Protein 3EJK (pdb70)

Structure (mmCIF, N/CA/C/O backbone):
data_3EJK
#
_entry.id   3EJK
#
_cell.length_a   81.790
_cell.length_b   86.510
_cell.length_c   51.340
_cell.angle_alpha   90.000
_cell.angle_beta   90.000
_cell.angle_gamma   90.000
#
_symmetry.space_group_name_H-M   'C 2 2 21'
#
loop_
_entity.id
_entity.type
_entity.pdbx_description
1 polymer 'dTDP Sugar Isomerase'
2 non-polymer 'UNKNOWN LIGAND'
3 non-polymer 'CITRIC ACID'
4 non-polymer 'TETRAETHYLENE GLYCOL'
5 non-polymer GLYCEROL
6 water water
#
loop_
_atom_site.group_PDB
_atom_site.id
_atom_site.type_symbol
_atom_site.label_atom_id
_atom_site.label_alt_id
_atom_site.label_comp_id
_atom_site.label_asym_id
_atom_site.label_entity_id
_atom_site.label_seq_id
_atom_site.pdbx_PDB_ins_code
_atom_site.Cartn_x
_atom_site.Cartn_y
_atom_site.Cartn_z
_atom_site.occupancy
_atom_site.B_iso_or_equiv
_atom_site.auth_seq_id
_atom_site.auth_comp_id
_atom_site.auth_asym_id
_atom_site.auth_atom_id
_atom_site.pdbx_PDB_model_num
ATOM 1 N N . ALA A 1 15 ? -2.163 7.574 -7.357 1.00 35.62 14 ALA A N 1
ATOM 2 C CA . ALA A 1 15 ? -0.916 8.268 -6.925 1.00 33.92 14 ALA A CA 1
ATOM 3 C C . ALA A 1 15 ? -0.099 8.705 -8.111 1.00 33.66 14 ALA A C 1
ATOM 4 O O . ALA A 1 15 ? 0.042 7.996 -9.091 1.00 35.26 14 ALA A O 1
ATOM 6 N N . ILE A 1 16 ? 0.446 9.893 -7.975 1.00 32.36 15 ILE A N 1
ATOM 7 C CA . ILE A 1 16 ? 1.309 10.502 -8.977 1.00 31.24 15 ILE A CA 1
ATOM 8 C C . ILE A 1 16 ? 2.741 10.101 -8.731 1.00 29.98 15 ILE A C 1
ATOM 9 O O . ILE A 1 16 ? 3.244 10.196 -7.627 1.00 27.90 15 ILE A O 1
ATOM 14 N N . LEU A 1 17 ? 3.395 9.664 -9.789 1.00 30.25 16 LEU A N 1
ATOM 15 C CA . LEU A 1 17 ? 4.798 9.277 -9.719 1.00 31.79 16 LEU A CA 1
ATOM 16 C C . LEU A 1 17 ? 5.591 10.546 -9.949 1.00 31.65 16 LEU A C 1
ATOM 17 O O . LEU A 1 17 ? 5.084 11.512 -10.516 1.00 33.54 16 LEU A O 1
ATOM 22 N N . LEU A 1 18 ? 6.817 10.537 -9.456 1.00 30.18 17 LEU A N 1
ATOM 23 C CA . LEU A 1 18 ? 7.706 11.696 -9.532 1.00 27.71 17 LEU A CA 1
ATOM 24 C C . LEU A 1 18 ? 8.962 11.287 -10.263 1.00 27.63 17 LEU A C 1
ATOM 25 O O . LEU A 1 18 ? 9.151 10.101 -10.531 1.00 28.31 17 LEU A O 1
ATOM 30 N N . PRO A 1 19 ? 9.825 12.251 -10.595 1.00 26.83 18 PRO A N 1
ATOM 31 C CA . PRO A 1 19 ? 10.991 11.922 -11.397 1.00 26.02 18 PRO A CA 1
ATOM 32 C C . PRO A 1 19 ? 12.037 11.119 -10.657 1.00 24.91 18 PRO A C 1
ATOM 33 O O . PRO A 1 19 ? 13.053 10.750 -11.235 1.00 24.38 18 PRO A O 1
ATOM 37 N N . VAL A 1 20 ? 11.785 10.875 -9.382 1.00 24.27 19 VAL A N 1
ATOM 38 C CA . VAL A 1 20 ? 12.661 10.000 -8.586 1.00 23.13 19 VAL A CA 1
ATOM 39 C C . VAL A 1 20 ? 11.856 8.726 -8.364 1.00 22.88 19 VAL A C 1
ATOM 40 O O . VAL A 1 20 ? 10.742 8.762 -7.839 1.00 23.21 19 VAL A O 1
ATOM 44 N N . GLU A 1 21 ? 12.437 7.615 -8.806 1.00 22.16 20 GLU A N 1
ATOM 45 C CA A GLU A 1 21 ? 11.819 6.292 -8.698 0.50 22.36 20 GLU A CA 1
ATOM 46 C CA B GLU A 1 21 ? 11.777 6.318 -8.720 0.50 22.70 20 GLU A CA 1
ATOM 47 C C . GLU A 1 21 ? 11.375 5.990 -7.288 1.00 22.53 20 GLU A C 1
ATOM 48 O O . GLU A 1 21 ? 12.158 6.108 -6.338 1.00 22.82 20 GLU A O 1
ATOM 59 N N . GLY A 1 22 ? 10.128 5.587 -7.189 1.00 22.26 21 GLY A N 1
ATOM 60 C CA . GLY A 1 22 ? 9.502 5.186 -5.939 1.00 21.98 21 GLY A CA 1
ATOM 61 C C . GLY A 1 22 ? 8.860 6.305 -5.151 1.00 22.29 21 GLY A C 1
ATOM 62 O O . GLY A 1 22 ? 8.088 6.068 -4.216 1.00 22.84 21 GLY A O 1
ATOM 63 N N . ALA A 1 23 ? 9.231 7.532 -5.486 1.00 21.46 22 ALA A N 1
ATOM 64 C CA . ALA A 1 23 ? 8.648 8.698 -4.808 1.00 22.08 22 A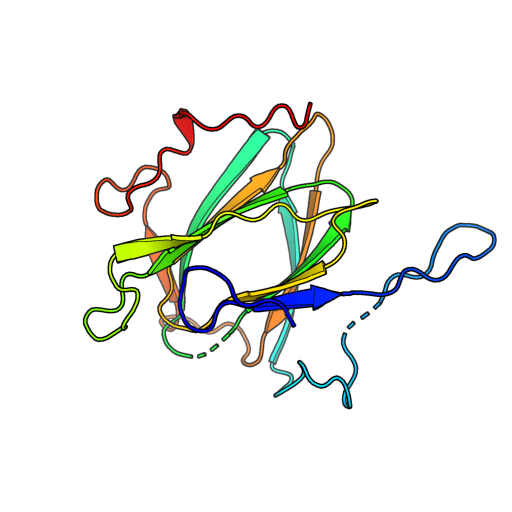LA A CA 1
ATOM 65 C C . ALA A 1 23 ? 7.244 8.878 -5.391 1.00 22.35 22 ALA A C 1
ATOM 66 O O . ALA A 1 23 ? 7.033 8.799 -6.601 1.00 25.36 22 ALA A O 1
ATOM 68 N N . GLN A 1 24 ? 6.274 9.064 -4.516 1.00 23.08 23 GLN A N 1
ATOM 69 C CA . GLN A 1 24 ? 4.884 9.192 -4.951 1.00 23.13 23 GLN A CA 1
ATOM 70 C C . GLN A 1 24 ? 4.159 10.270 -4.213 1.00 22.88 23 GLN A C 1
ATOM 71 O O . GLN A 1 24 ? 4.457 10.594 -3.082 1.00 23.10 23 GLN A O 1
ATOM 77 N N . LEU A 1 25 ? 3.157 10.793 -4.887 1.00 24.35 24 LEU A N 1
ATOM 78 C CA . LEU A 1 25 ? 2.341 11.853 -4.357 1.00 24.12 24 LEU A CA 1
ATOM 79 C C . LEU A 1 25 ? 0.884 11.454 -4.500 1.00 24.75 24 LEU A C 1
ATOM 80 O O . LEU A 1 25 ? 0.428 11.095 -5.586 1.00 23.63 24 LEU A O 1
ATOM 85 N N . SER A 1 26 ? 0.166 11.464 -3.387 1.00 24.04 25 SER A N 1
ATOM 86 C CA . SER A 1 26 ? -1.239 11.108 -3.424 1.00 23.93 25 SER A CA 1
ATOM 87 C C . SER A 1 26 ? -2.121 12.131 -2.735 1.00 25.60 25 SER A C 1
ATOM 88 O O . SER A 1 26 ? -1.712 12.843 -1.812 1.00 24.19 25 SER A O 1
ATOM 91 N N . GLU A 1 27 ? -3.340 12.204 -3.240 1.00 27.35 26 GLU A N 1
ATOM 92 C CA . GLU A 1 27 ? -4.365 13.098 -2.697 1.00 28.99 26 GLU A CA 1
ATOM 93 C C . GLU A 1 27 ? -4.784 12.751 -1.295 1.00 27.11 26 GLU A C 1
ATOM 94 O O . GLU A 1 27 ? -4.913 11.584 -0.922 1.00 27.98 26 GLU A O 1
ATOM 100 N N . LEU A 1 28 ? -4.971 13.816 -0.529 1.00 25.95 27 LEU A N 1
ATOM 101 C CA . LEU A 1 28 ? -5.483 13.761 0.840 1.00 25.35 27 LEU A CA 1
ATOM 102 C C . LEU A 1 28 ? -6.745 14.612 0.947 1.00 25.99 27 LEU A C 1
ATOM 103 O O . LEU A 1 28 ? -6.758 15.789 0.570 1.00 26.04 27 LEU A O 1
ATOM 108 N N . ARG A 1 29 ? -7.789 14.018 1.508 1.00 25.21 28 ARG A N 1
ATOM 109 C CA . ARG A 1 29 ? -9.071 14.707 1.631 1.00 26.74 28 ARG A CA 1
ATOM 110 C C . ARG A 1 29 ? -9.090 15.688 2.775 1.00 24.65 28 ARG A C 1
ATOM 111 O O . ARG A 1 29 ? -8.541 15.437 3.846 1.00 23.29 28 ARG A O 1
ATOM 119 N N . GLN A 1 30 ? -9.709 16.829 2.504 1.00 24.13 29 GLN A N 1
ATOM 120 C CA . GLN A 1 30 ? -9.995 17.839 3.537 1.00 24.14 29 GLN A CA 1
ATOM 121 C C . GLN A 1 30 ? -11.515 17.865 3.691 1.00 23.42 29 GLN A C 1
ATOM 122 O O . GLN A 1 30 ? -12.244 18.195 2.754 1.00 24.80 29 GLN A O 1
ATOM 128 N N . ILE A 1 31 ? -12.001 17.477 4.861 1.00 21.50 30 ILE A N 1
ATOM 129 C CA . ILE A 1 31 ? -13.431 17.442 5.098 1.00 20.93 30 ILE A CA 1
ATOM 130 C C . ILE A 1 31 ? -13.881 18.781 5.710 1.00 21.30 30 ILE A C 1
ATOM 131 O O . ILE A 1 31 ? -13.420 19.172 6.779 1.00 21.38 30 ILE A O 1
ATOM 136 N N . PRO A 1 32 ? -14.762 19.505 5.018 1.00 20.65 31 PRO A N 1
ATOM 137 C CA . PRO A 1 32 ? -15.198 20.740 5.645 1.00 21.21 31 PRO A CA 1
ATOM 138 C C . PRO A 1 32 ? -16.039 20.467 6.864 1.00 20.43 31 PRO A C 1
ATOM 139 O O . PRO A 1 32 ? -16.783 19.496 6.897 1.00 19.83 31 PRO A O 1
ATOM 143 N N . ALA A 1 33 ? -15.873 21.322 7.866 1.00 20.09 32 ALA A N 1
ATOM 144 C CA . ALA A 1 33 ? -16.621 21.222 9.121 1.00 19.11 32 ALA A CA 1
ATOM 145 C C . ALA A 1 33 ? -16.599 22.518 9.928 1.00 18.18 32 ALA A C 1
ATOM 146 O O . ALA A 1 33 ? -15.649 23.297 9.869 1.00 17.14 32 ALA A O 1
ATOM 148 N N . GLU A 1 34 ? -17.659 22.741 10.685 1.00 17.69 33 GLU A N 1
ATOM 149 C CA . GLU A 1 34 ? -17.739 23.960 11.513 1.00 17.75 33 GLU A CA 1
ATOM 150 C C . GLU A 1 34 ? -16.627 23.973 12.542 1.00 17.74 33 GLU A C 1
ATOM 151 O O . GLU A 1 34 ? -16.390 23.011 13.237 1.00 17.02 33 GLU A O 1
ATOM 157 N N . GLY A 1 35 ? -15.898 25.068 12.560 1.00 17.91 34 GLY A N 1
ATOM 158 C CA . GLY A 1 35 ? -14.826 25.259 13.526 1.00 18.54 34 GLY A CA 1
ATOM 159 C C . GLY A 1 35 ? -13.516 25.036 12.856 1.00 17.72 34 GLY A C 1
ATOM 160 O O . GLY A 1 35 ? -12.474 25.462 13.329 1.00 19.09 34 GLY A O 1
ATOM 161 N N . GLY A 1 36 ? -13.587 24.356 11.731 1.00 17.05 35 GLY A N 1
ATOM 162 C CA . GLY A 1 36 ? -12.382 24.078 10.947 1.00 16.68 35 GLY A CA 1
ATOM 163 C C . GLY A 1 36 ? -12.370 22.697 10.333 1.00 17.95 35 GLY A C 1
ATOM 164 O O . GLY A 1 36 ? -13.003 21.786 10.832 1.00 18.56 35 GLY A O 1
ATOM 165 N N . PRO A 1 37 ? -11.595 22.523 9.262 1.00 18.81 36 PRO A N 1
ATOM 166 C CA . PRO A 1 37 ? -11.674 21.245 8.594 1.00 19.54 36 PRO A CA 1
ATOM 167 C C . PRO A 1 37 ? -10.926 20.117 9.233 1.00 19.08 36 PRO A C 1
ATOM 168 O O . PRO A 1 37 ? -10.002 20.305 10.024 1.00 20.54 36 PRO A O 1
ATOM 172 N N . VAL A 1 38 ? -11.388 18.938 8.856 1.00 19.96 37 VAL A N 1
ATOM 173 C CA . VAL A 1 38 ? -10.741 17.672 9.205 1.00 20.01 37 VAL A CA 1
ATOM 174 C C . VAL A 1 38 ? -9.840 17.323 8.028 1.00 20.22 37 VAL A C 1
ATOM 175 O O . VAL A 1 38 ? -10.253 17.343 6.853 1.00 19.84 37 VAL A O 1
ATOM 179 N N . LEU A 1 39 ? -8.595 17.042 8.360 1.00 20.21 38 LEU A N 1
ATOM 180 C CA . LEU A 1 39 ? -7.584 16.730 7.373 1.00 20.97 38 LEU A CA 1
ATOM 181 C C . LEU A 1 39 ? -7.106 15.302 7.498 1.00 22.06 38 LEU A C 1
ATOM 182 O O . LEU A 1 39 ? -6.539 14.904 8.513 1.00 22.50 38 LEU A O 1
ATOM 187 N N . HIS A 1 40 ? -7.332 14.529 6.446 1.00 22.75 39 HIS A N 1
ATOM 188 C CA . HIS A 1 40 ? -6.867 13.146 6.457 1.00 23.12 39 HIS A CA 1
ATOM 189 C C . HIS A 1 40 ? -5.376 13.030 6.244 1.00 22.35 39 HIS A C 1
ATOM 190 O O . HIS A 1 40 ? -4.711 13.933 5.756 1.00 21.35 39 HIS A O 1
ATOM 205 N N . LEU A 1 42 ? -3.685 9.150 6.871 1.00 25.96 41 LEU A N 1
ATOM 206 C CA . LEU A 1 42 ? -3.507 7.727 6.591 1.00 26.50 41 LEU A CA 1
ATOM 207 C C . LEU A 1 42 ? -4.418 6.835 7.403 1.00 26.68 41 LEU A C 1
ATOM 208 O O . LEU A 1 42 ? -4.703 7.094 8.570 1.00 25.12 41 LEU A O 1
ATOM 213 N N . ARG A 1 43 ? -4.889 5.800 6.729 1.00 26.33 42 ARG A N 1
ATOM 214 C CA . ARG A 1 43 ? -5.704 4.755 7.333 1.00 28.68 42 ARG A CA 1
ATOM 215 C C . ARG A 1 43 ? -5.034 3.409 7.124 1.00 30.26 42 ARG A C 1
ATOM 216 O O . ARG A 1 43 ? -4.175 3.243 6.256 1.00 29.76 42 ARG A O 1
ATOM 224 N N . LEU A 1 44 ? -5.518 2.440 7.887 1.00 31.56 43 LEU A N 1
ATOM 225 C CA A LEU A 1 44 ? -5.002 1.063 7.843 0.50 32.18 43 LEU A CA 1
ATOM 226 C CA B LEU A 1 44 ? -4.960 1.079 7.829 0.50 32.45 43 LEU A CA 1
ATOM 227 C C . LEU A 1 44 ? -5.265 0.414 6.494 1.00 32.69 43 LEU A C 1
ATOM 228 O O . LEU A 1 44 ? -4.527 -0.447 6.036 1.00 33.14 43 LEU A O 1
ATOM 237 N N . ASP A 1 45 ? -6.338 0.844 5.878 1.00 33.42 44 ASP A N 1
ATOM 238 C CA . ASP A 1 45 ? -6.749 0.304 4.588 1.00 35.30 44 ASP A CA 1
ATOM 239 C C . ASP A 1 45 ? -6.323 1.207 3.447 1.00 36.68 44 ASP A C 1
ATOM 240 O O . ASP A 1 45 ? -6.569 0.917 2.290 1.00 38.06 44 ASP A O 1
ATOM 245 N N . SER A 1 46 ? -5.628 2.286 3.781 1.00 37.53 45 SER A N 1
ATOM 246 C CA . SER A 1 46 ? -5.173 3.230 2.747 1.00 38.11 45 SER A CA 1
ATOM 247 C C . SER A 1 46 ? -4.267 2.487 1.790 1.00 38.60 45 SER A C 1
ATOM 248 O O . SER A 1 46 ? -3.438 1.688 2.213 1.00 37.36 45 SER A O 1
ATOM 251 N N . PRO A 1 47 ? -4.409 2.749 0.493 1.00 39.05 46 PRO A N 1
ATOM 252 C CA . PRO A 1 47 ? -3.522 2.034 -0.405 1.00 39.76 46 PRO A CA 1
ATOM 253 C C . PRO A 1 47 ? -2.064 2.375 -0.134 1.00 39.63 46 PRO A C 1
ATOM 254 O O . PRO A 1 47 ? -1.166 1.606 -0.470 1.00 41.53 46 PRO A O 1
ATOM 258 N N . GLN A 1 48 ? -1.854 3.497 0.542 1.00 38.47 47 GLN A N 1
ATOM 259 C CA . GLN A 1 48 ? -0.507 4.008 0.768 1.00 38.68 47 GLN A CA 1
ATOM 260 C C . GLN A 1 48 ? 0.079 3.541 2.078 1.00 37.30 47 GLN A C 1
ATOM 261 O O . GLN A 1 48 ? 1.244 3.790 2.378 1.00 36.73 47 GLN A O 1
ATOM 267 N N . PHE A 1 49 ? -0.742 2.850 2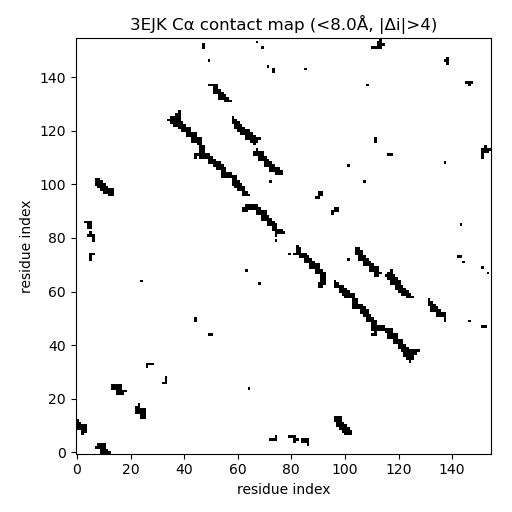.853 1.00 36.67 48 PHE A N 1
ATOM 268 C CA . PHE A 1 49 ? -0.290 2.342 4.150 1.00 35.41 48 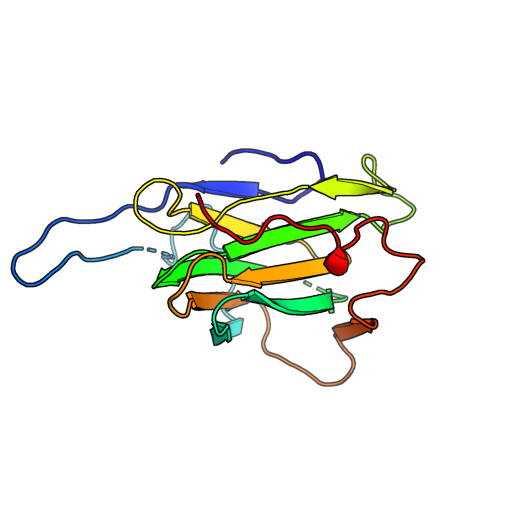PHE A CA 1
ATOM 269 C C . PHE A 1 49 ? 0.359 0.996 3.964 1.00 35.12 48 PHE A C 1
ATOM 270 O O . PHE A 1 49 ? -0.136 0.143 3.218 1.00 36.24 48 PHE A O 1
ATOM 278 N N . SER A 1 50 ? 1.484 0.830 4.640 1.00 34.27 49 SER A N 1
ATOM 279 C CA . SER A 1 50 ? 2.217 -0.432 4.625 1.00 33.38 49 SER A CA 1
ATOM 280 C C . SER A 1 50 ? 2.315 -1.016 6.034 1.00 30.65 49 SER A C 1
ATOM 281 O O . SER A 1 50 ? 1.840 -2.105 6.332 1.00 29.23 49 SER A O 1
ATOM 284 N N . GLN A 1 51 ? 2.943 -0.228 6.891 1.00 29.55 50 GLN A N 1
ATOM 285 C CA A GLN A 1 51 ? 3.246 -0.628 8.252 0.50 29.41 50 GLN A CA 1
ATOM 286 C CA B GLN A 1 51 ? 3.135 -0.616 8.287 0.50 28.73 50 GLN A CA 1
ATOM 287 C C . GLN A 1 51 ? 3.435 0.563 9.193 1.00 28.43 50 GLN A C 1
ATOM 288 O O . GLN A 1 51 ? 4.037 1.558 8.810 1.00 28.52 50 GLN A O 1
ATOM 299 N N . PHE A 1 52 ? 2.946 0.435 10.406 1.00 27.18 51 PHE A N 1
ATOM 300 C CA . PHE A 1 52 ? 3.111 1.486 11.434 1.00 27.43 51 PHE A CA 1
ATOM 301 C C . PHE A 1 52 ? 4.371 1.360 12.275 1.00 26.74 51 PHE A C 1
ATOM 302 O O . PHE A 1 52 ? 4.581 0.414 13.060 1.00 26.83 51 PHE A O 1
ATOM 310 N N . GLY A 1 53 ? 5.194 2.366 12.109 1.00 25.18 52 GLY A N 1
ATOM 311 C CA . GLY A 1 53 ? 6.433 2.465 12.866 1.00 25.48 52 GLY A CA 1
ATOM 312 C C . GLY A 1 53 ? 6.354 3.604 13.859 1.00 24.18 52 GLY A C 1
ATOM 313 O O . GLY A 1 53 ? 6.520 3.422 15.077 1.00 23.49 52 GLY A O 1
ATOM 314 N N . GLU A 1 54 ? 6.068 4.782 13.325 1.00 22.77 53 GLU A N 1
ATOM 315 C CA . GLU A 1 54 ? 6.004 5.981 14.160 1.00 23.21 53 GLU A CA 1
ATOM 316 C C . GLU A 1 54 ? 5.267 7.136 13.498 1.00 24.93 53 GLU A C 1
ATOM 317 O O . GLU A 1 54 ? 5.180 7.233 12.283 1.00 25.45 53 GLU A O 1
ATOM 323 N N . ILE A 1 55 ? 4.687 7.974 14.334 1.00 25.87 54 ILE A N 1
ATOM 324 C CA . ILE A 1 55 ? 4.120 9.247 13.878 1.00 25.72 54 ILE A CA 1
ATOM 325 C C . ILE A 1 55 ? 4.733 10.345 14.736 1.00 25.96 54 ILE A C 1
ATOM 326 O O . ILE A 1 55 ? 4.684 10.294 15.976 1.00 24.30 54 ILE A O 1
ATOM 331 N N . TYR A 1 56 ? 5.394 11.280 14.052 1.00 24.40 55 TYR A N 1
ATOM 332 C CA . TYR A 1 56 ? 5.964 12.477 14.678 1.00 23.50 55 TYR A CA 1
ATOM 333 C C . TYR A 1 56 ? 5.769 13.688 13.767 1.00 23.20 55 TYR A C 1
ATOM 334 O O . TYR A 1 56 ? 5.414 13.568 12.599 1.00 22.06 55 TYR A O 1
ATOM 343 N N . PHE A 1 57 ? 6.058 14.835 14.348 1.00 23.30 56 PHE A N 1
ATOM 344 C CA . PHE A 1 57 ? 5.986 16.122 13.665 1.00 23.39 56 PHE A CA 1
ATOM 345 C C . PHE A 1 57 ? 7.299 16.862 13.719 1.00 24.31 56 PHE A C 1
ATOM 346 O O . PHE A 1 57 ? 8.135 16.672 14.616 1.00 22.30 56 PHE A O 1
ATOM 354 N N . SER A 1 58 ? 7.441 17.707 12.714 1.00 22.77 57 SER A N 1
ATOM 355 C CA . SER A 1 58 ? 8.597 18.550 12.575 1.00 22.22 57 SER A CA 1
ATOM 356 C C . SER A 1 58 ? 8.144 19.959 12.269 1.00 21.85 57 SER A C 1
ATOM 357 O O . SER A 1 58 ? 7.500 20.220 11.252 1.00 21.66 57 SER A O 1
ATOM 360 N N . GLU A 1 59 ? 8.478 20.868 13.179 1.00 20.67 58 GLU A N 1
ATOM 361 C CA . GLU A 1 59 ? 8.163 22.263 12.956 1.00 19.62 58 GLU A C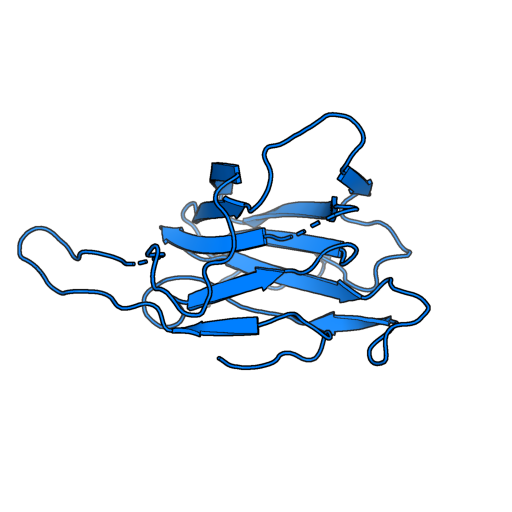A 1
ATOM 362 C C . GLU A 1 59 ? 9.289 22.863 12.162 1.00 20.56 58 GLU A C 1
ATOM 363 O O . GLU A 1 59 ? 10.461 22.550 12.391 1.00 20.62 58 GLU A O 1
ATOM 369 N N . VAL A 1 60 ? 8.911 23.665 11.172 1.00 19.96 59 VAL A N 1
ATOM 370 C CA . VAL A 1 60 ? 9.876 24.386 10.363 1.00 19.91 59 VAL A CA 1
ATOM 371 C C . VAL A 1 60 ? 9.471 25.845 10.356 1.00 20.15 59 VAL A C 1
ATOM 372 O O . VAL A 1 60 ? 8.407 26.199 9.853 1.00 18.94 59 VAL A O 1
ATOM 376 N N . LEU A 1 61 ? 10.310 26.678 10.963 1.00 19.58 60 LEU A N 1
ATOM 377 C CA . LEU A 1 61 ? 10.048 28.120 11.008 1.00 20.73 60 LEU A CA 1
ATOM 378 C C . LEU A 1 61 ? 10.211 28.695 9.598 1.00 21.58 60 LEU A C 1
ATOM 379 O O . LEU A 1 61 ? 10.950 28.141 8.772 1.00 21.77 60 LEU A O 1
ATOM 384 N N . PRO A 1 62 ? 9.557 29.828 9.326 1.00 22.82 61 PRO A N 1
ATOM 385 C CA . PRO A 1 62 ? 9.606 30.367 7.961 1.00 24.00 61 PRO A CA 1
ATOM 386 C C . PRO A 1 62 ? 10.994 30.644 7.471 1.00 23.49 61 PRO A C 1
ATOM 387 O O . PRO A 1 62 ? 11.801 31.252 8.157 1.00 23.63 61 PRO A O 1
ATOM 391 N N . ARG A 1 63 ? 11.209 30.169 6.258 1.00 23.61 62 ARG A N 1
ATOM 392 C CA . ARG A 1 63 ? 12.444 30.337 5.469 1.00 23.56 62 ARG A CA 1
ATOM 393 C C . ARG A 1 63 ? 13.574 29.495 5.989 1.00 22.79 62 ARG A C 1
ATOM 394 O O . ARG A 1 63 ? 14.678 29.594 5.492 1.00 24.16 62 ARG A O 1
ATOM 402 N N . ARG A 1 64 ? 13.274 28.677 6.988 1.00 21.17 63 ARG A N 1
ATOM 403 C CA . ARG A 1 64 ? 14.236 27.732 7.555 1.00 21.19 63 ARG A CA 1
ATOM 404 C C . ARG A 1 64 ? 14.282 26.419 6.756 1.00 21.91 63 ARG A C 1
ATOM 405 O O . ARG A 1 64 ? 13.279 25.914 6.219 1.00 21.68 63 ARG A O 1
ATOM 413 N N . VAL A 1 65 ? 15.489 25.888 6.693 1.00 21.17 64 VAL A N 1
ATOM 414 C CA . VAL A 1 65 ? 15.795 24.656 5.941 1.00 21.58 64 VAL A CA 1
ATOM 415 C C . VAL A 1 65 ? 16.220 23.486 6.820 1.00 22.29 64 VAL A C 1
ATOM 416 O O . VAL A 1 65 ? 17.012 23.642 7.750 1.00 22.69 64 VAL A O 1
ATOM 420 N N . LYS A 1 66 ? 15.671 22.319 6.517 1.00 21.42 65 LYS A N 1
ATOM 421 C CA . LYS A 1 66 ? 16.091 21.069 7.160 1.00 21.28 65 LYS A CA 1
ATOM 422 C C . LYS A 1 66 ? 16.538 20.098 6.084 1.00 20.48 65 LYS A C 1
ATOM 423 O O . LYS A 1 66 ? 15.731 19.454 5.411 1.00 19.58 65 LYS A O 1
ATOM 429 N N . ALA A 1 67 ? 17.845 20.032 5.907 1.00 20.12 66 ALA A N 1
ATOM 430 C CA . ALA A 1 67 ? 18.441 19.192 4.846 1.00 20.48 66 ALA A CA 1
ATOM 431 C C . ALA A 1 67 ? 19.870 18.812 5.235 1.00 20.60 66 ALA A C 1
ATOM 432 O O . ALA A 1 67 ? 20.521 19.576 5.937 1.00 21.26 66 ALA A O 1
ATOM 434 N N . TRP A 1 68 ? 20.397 17.656 4.836 1.00 21.11 67 TRP A N 1
ATOM 435 C CA . TRP A 1 68 ? 19.753 16.622 4.053 1.00 21.03 67 TRP A CA 1
ATOM 436 C C . TRP A 1 68 ? 19.738 15.367 4.888 1.00 22.04 67 TRP A C 1
ATOM 437 O O . TRP A 1 68 ? 20.602 15.163 5.736 1.00 21.63 67 TRP A O 1
ATOM 448 N N . LYS A 1 69 ? 18.755 14.532 4.625 1.00 22.33 68 LYS A N 1
ATOM 449 C CA . LYS A 1 69 ? 18.605 13.262 5.338 1.00 22.85 68 LYS A CA 1
ATOM 450 C C . LYS A 1 69 ? 18.361 12.119 4.369 1.00 22.77 68 LYS A C 1
ATOM 451 O O . LYS A 1 69 ? 17.724 12.280 3.317 1.00 22.29 68 LYS A O 1
ATOM 457 N N . ARG A 1 70 ? 18.801 10.956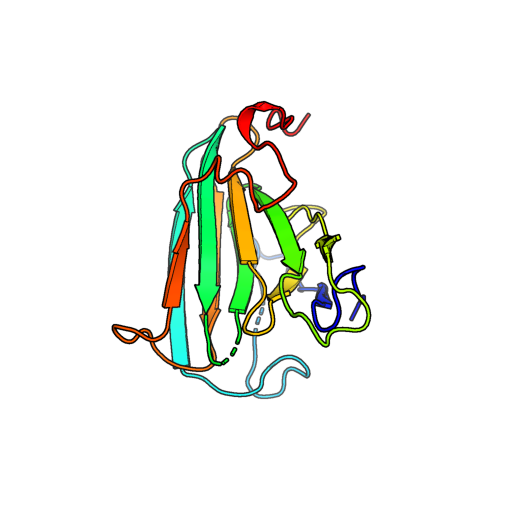 4.827 1.00 23.56 69 ARG A N 1
ATOM 458 C CA . ARG A 1 70 ? 18.667 9.678 4.134 1.00 24.90 69 ARG A CA 1
ATOM 459 C C . ARG A 1 70 ? 18.515 8.528 5.129 1.00 26.08 69 ARG A C 1
ATOM 460 O O . ARG A 1 70 ? 19.176 8.510 6.161 1.00 27.20 69 ARG A O 1
ATOM 468 N N . HIS A 1 71 ? 17.618 7.596 4.825 1.00 25.45 70 HIS A N 1
ATOM 469 C CA . HIS A 1 71 ? 17.431 6.379 5.644 1.00 26.12 70 HIS A CA 1
ATOM 470 C C . HIS A 1 71 ? 17.749 5.146 4.821 1.00 26.14 70 HIS A C 1
ATOM 471 O O . HIS A 1 71 ? 17.443 5.093 3.625 1.00 26.07 70 HIS A O 1
ATOM 478 N N . SER A 1 72 ? 18.363 4.168 5.481 1.00 25.01 71 SER A N 1
ATOM 479 C CA . SER A 1 72 ? 18.740 2.891 4.852 1.00 25.46 71 SER A CA 1
ATOM 480 C C . SER A 1 72 ? 17.580 1.966 4.519 1.00 24.19 71 SER A C 1
ATOM 481 O O . SER A 1 72 ? 17.607 1.285 3.491 1.00 25.19 71 SER A O 1
ATOM 484 N N . LEU A 1 73 ? 16.591 1.909 5.401 1.00 23.77 72 LEU A N 1
ATOM 485 C CA . LEU A 1 73 ? 15.447 1.017 5.186 1.00 22.58 72 LEU A CA 1
ATOM 486 C C . LEU A 1 73 ? 14.106 1.693 5.230 1.00 22.04 72 LEU A C 1
ATOM 487 O O . LEU A 1 73 ? 13.160 1.255 4.586 1.00 21.88 72 LEU A O 1
ATOM 500 N N . THR A 1 75 ? 10.899 4.177 5.050 1.00 23.34 74 THR A N 1
ATOM 501 C CA . THR A 1 75 ? 10.128 4.977 4.095 1.00 24.29 74 THR A CA 1
ATOM 502 C C . THR A 1 75 ? 9.404 6.088 4.849 1.00 24.39 74 THR A C 1
ATOM 503 O O . THR A 1 75 ? 8.850 5.862 5.925 1.00 22.84 74 THR A O 1
ATOM 507 N N . GLN A 1 76 ? 9.388 7.274 4.246 1.00 23.61 75 GLN A N 1
ATOM 508 C CA . GLN A 1 76 ? 8.722 8.440 4.830 1.00 22.62 75 GLN A CA 1
ATOM 509 C C . GLN A 1 76 ? 7.386 8.672 4.142 1.00 23.65 75 GLN A C 1
ATOM 510 O O . GLN A 1 76 ? 7.223 8.403 2.946 1.00 21.28 75 GLN A O 1
ATOM 516 N N . LEU A 1 77 ? 6.425 9.124 4.947 1.00 23.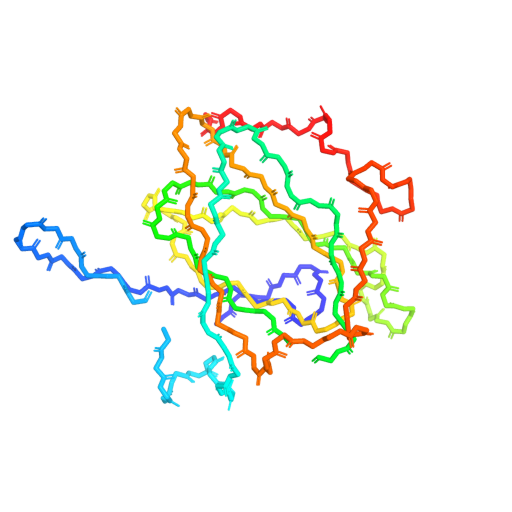18 76 LEU A N 1
ATOM 517 C CA . LEU A 1 77 ? 5.091 9.548 4.467 1.00 23.40 76 LEU A CA 1
ATOM 518 C C . LEU A 1 77 ? 4.781 10.900 5.114 1.00 22.40 76 LEU A C 1
ATOM 519 O O . LEU A 1 77 ? 4.343 10.989 6.262 1.00 21.36 76 LEU A O 1
ATOM 524 N N . PHE A 1 78 ? 5.069 11.937 4.335 1.00 23.04 77 PHE A N 1
ATOM 525 C CA . PHE A 1 78 ? 4.918 13.341 4.724 1.00 22.42 77 PHE A CA 1
ATOM 526 C C . PHE A 1 78 ? 3.559 13.912 4.386 1.00 22.04 77 PHE A C 1
ATOM 527 O O . PHE A 1 78 ? 3.041 13.742 3.282 1.00 21.94 77 PHE A O 1
ATOM 535 N N . ALA A 1 79 ? 3.030 14.642 5.358 1.00 21.81 78 ALA A N 1
ATOM 536 C CA . ALA A 1 79 ? 1.849 15.497 5.148 1.00 22.03 78 ALA A CA 1
ATOM 537 C C . ALA A 1 79 ? 2.143 16.812 5.845 1.00 21.13 78 ALA A C 1
ATOM 538 O O . ALA A 1 79 ? 2.879 16.841 6.815 1.00 21.75 78 ALA A O 1
ATOM 540 N N . VAL A 1 80 ? 1.615 17.900 5.291 1.00 20.63 79 VAL A N 1
ATOM 541 C CA . VAL A 1 80 ? 1.866 19.248 5.825 1.00 20.42 79 VAL A CA 1
ATOM 542 C C . VAL A 1 80 ? 0.531 19.952 6.128 1.00 20.88 79 VAL A C 1
ATOM 543 O O . VAL A 1 80 ? 0.001 20.709 5.309 1.00 22.14 79 VAL A O 1
ATOM 547 N N . PRO A 1 81 ? -0.013 19.712 7.315 1.00 20.69 80 PRO A N 1
ATOM 548 C CA . PRO A 1 81 ? -1.336 20.258 7.653 1.00 21.00 80 PRO A CA 1
ATOM 549 C C . PRO A 1 81 ? -1.346 21.709 8.062 1.00 21.64 80 PRO A C 1
ATOM 550 O O . PRO A 1 81 ? -2.402 22.340 8.096 1.00 23.22 80 PRO A O 1
ATOM 554 N N . VAL A 1 82 ? -0.171 22.217 8.369 1.00 21.81 81 VAL A N 1
ATOM 555 C CA . VAL A 1 82 ? -0.015 23.641 8.732 1.00 23.04 81 VAL A CA 1
ATOM 556 C C . VAL A 1 82 ? 1.117 24.251 7.916 1.00 21.69 81 VAL A C 1
ATOM 557 O O . VAL A 1 82 ? 2.204 23.674 7.801 1.00 21.67 81 VAL A O 1
ATOM 561 N N . GLY A 1 83 ? 0.822 25.375 7.278 1.00 20.43 82 GLY A N 1
ATOM 562 C CA . GLY A 1 83 ? 1.820 26.093 6.489 1.00 20.69 82 GLY A CA 1
ATOM 563 C C . GLY A 1 83 ? 2.149 25.469 5.150 1.00 21.07 82 GLY A C 1
ATOM 564 O O . GLY A 1 83 ? 1.340 24.762 4.540 1.00 19.59 82 GLY A O 1
ATOM 565 N N . CYS A 1 84 ? 3.378 25.706 4.715 1.00 21.63 83 CYS A N 1
ATOM 566 C CA . CYS A 1 84 ? 3.802 25.239 3.410 1.00 22.26 83 CYS A CA 1
ATOM 567 C C . CYS A 1 84 ? 5.259 24.960 3.321 1.00 21.66 83 CYS A C 1
ATOM 568 O O . CYS A 1 84 ? 6.066 25.721 3.844 1.00 19.74 83 CYS A O 1
ATOM 571 N N . ILE A 1 85 ? 5.614 23.849 2.690 1.00 21.63 84 ILE A N 1
ATOM 572 C CA . ILE A 1 85 ? 7.028 23.548 2.485 1.00 21.40 84 ILE A CA 1
ATOM 573 C C . ILE A 1 85 ? 7.336 23.161 1.067 1.00 21.12 84 ILE A C 1
ATOM 574 O O . ILE A 1 85 ? 6.468 22.774 0.274 1.00 19.59 84 ILE A O 1
ATOM 579 N N . HIS A 1 86 ? 8.612 23.338 0.776 1.00 20.02 85 HIS A N 1
ATOM 580 C CA . HIS A 1 86 ? 9.223 22.909 -0.470 1.00 21.39 85 HIS A CA 1
ATOM 581 C C . HIS A 1 86 ? 10.121 21.747 -0.112 1.00 20.64 85 HIS A C 1
ATOM 582 O O . HIS A 1 86 ? 11.012 21.870 0.734 1.00 21.52 85 HIS A O 1
ATOM 589 N N . VAL A 1 87 ? 9.833 20.603 -0.716 1.00 21.51 86 VAL A N 1
ATOM 590 C CA . VAL A 1 87 ? 10.640 19.407 -0.521 1.00 21.55 86 VAL A CA 1
ATOM 591 C C . VAL A 1 87 ? 11.462 19.135 -1.770 1.00 22.43 86 VAL A C 1
ATOM 592 O O . VAL A 1 87 ? 10.992 19.317 -2.887 1.00 22.85 86 VAL A O 1
ATOM 596 N N . VAL A 1 88 ? 12.709 18.740 -1.562 1.00 22.65 87 VAL A N 1
ATOM 597 C CA . VAL A 1 88 ? 13.548 18.306 -2.661 1.00 22.23 87 VAL A CA 1
ATOM 598 C C . VAL A 1 88 ? 14.075 16.919 -2.365 1.00 23.32 87 VAL A C 1
ATOM 599 O O . VAL A 1 88 ? 14.560 16.633 -1.270 1.00 24.47 87 VAL A O 1
ATOM 603 N N . LEU A 1 89 ? 13.964 16.063 -3.371 1.00 23.32 88 LEU A N 1
ATOM 604 C CA . LEU A 1 89 ? 14.431 14.674 -3.290 1.00 22.93 88 LEU A CA 1
ATOM 605 C C . LEU A 1 89 ? 15.566 14.505 -4.279 1.00 22.28 88 LEU A C 1
ATOM 606 O O . LEU A 1 89 ? 15.538 15.069 -5.354 1.00 21.72 88 LEU A O 1
ATOM 611 N N . TYR A 1 90 ? 16.588 13.771 -3.856 1.00 22.80 89 TYR A N 1
ATOM 612 C CA . TYR A 1 90 ? 17.761 13.470 -4.690 1.00 22.74 89 TYR A CA 1
ATOM 613 C C . TYR A 1 90 ? 18.088 11.989 -4.659 1.00 22.67 89 TYR A C 1
ATOM 614 O O . TYR A 1 90 ? 18.350 11.412 -3.605 1.00 22.57 89 TYR A O 1
ATOM 623 N N . ASP A 1 91 ? 18.037 11.393 -5.840 1.00 22.35 90 ASP A N 1
ATOM 624 C CA . ASP A 1 91 ? 18.280 9.952 -6.002 1.00 22.81 90 ASP A CA 1
ATOM 625 C C . ASP A 1 91 ? 19.764 9.619 -6.108 1.00 23.94 90 ASP A C 1
ATOM 626 O O . ASP A 1 91 ? 20.362 9.670 -7.180 1.00 22.51 90 ASP A O 1
ATOM 631 N N . GLY A 1 92 ? 20.321 9.244 -4.965 1.00 26.01 91 GLY A N 1
ATOM 632 C CA . GLY A 1 92 ? 21.727 8.871 -4.864 1.00 27.16 91 GLY A CA 1
ATOM 633 C C . GLY A 1 92 ? 21.950 7.381 -5.057 1.00 27.13 91 GLY A C 1
ATOM 634 O O . GLY A 1 92 ? 23.066 6.882 -4.931 1.00 28.58 91 GLY A O 1
ATOM 635 N N . ARG A 1 93 ? 20.884 6.679 -5.400 1.00 27.19 92 ARG A N 1
ATOM 636 C CA . ARG A 1 93 ? 20.949 5.209 -5.601 1.00 25.51 92 ARG A CA 1
ATOM 637 C C . ARG A 1 93 ? 21.640 4.882 -6.911 1.00 26.40 92 ARG A C 1
ATOM 638 O O . ARG A 1 93 ? 21.149 5.171 -7.999 1.00 26.80 92 ARG A O 1
ATOM 646 N N . GLU A 1 94 ? 22.800 4.259 -6.784 1.00 26.89 93 GLU A N 1
ATOM 647 C CA . GLU A 1 94 ? 23.629 3.962 -7.952 1.00 26.88 93 GLU A CA 1
ATOM 648 C C . GLU A 1 94 ? 22.929 3.110 -8.985 1.00 25.61 93 GLU A C 1
ATOM 649 O O . GLU A 1 94 ? 23.127 3.280 -10.193 1.00 24.19 93 GLU A O 1
ATOM 652 N N . LYS A 1 95 ? 22.091 2.202 -8.511 1.00 24.36 94 LYS A N 1
ATOM 653 C CA . LYS A 1 95 ? 21.445 1.232 -9.418 1.00 23.47 94 LYS A CA 1
ATOM 654 C C . LYS A 1 95 ? 20.007 1.576 -9.785 1.00 22.79 94 LYS A C 1
ATOM 655 O O . LYS A 1 95 ? 19.302 0.774 -10.397 1.00 21.94 94 LYS A O 1
ATOM 659 N N . SER A 1 96 ? 19.620 2.794 -9.438 1.00 21.79 95 SER A N 1
ATOM 660 C CA . SER A 1 96 ? 18.275 3.320 -9.729 1.00 22.72 95 SER A CA 1
ATOM 661 C C . SER A 1 96 ? 18.123 3.795 -11.175 1.00 22.77 95 SER A C 1
ATOM 662 O O . SER A 1 96 ? 19.001 4.428 -11.732 1.00 22.60 95 SER A O 1
ATOM 665 N N . PRO A 1 97 ? 16.970 3.522 -11.779 1.00 24.42 96 PRO A N 1
ATOM 666 C CA . PRO A 1 97 ? 16.802 3.990 -13.148 1.00 24.21 96 PRO A CA 1
ATOM 667 C C . PRO A 1 97 ? 16.669 5.505 -13.224 1.00 23.05 96 PRO A C 1
ATOM 668 O O . PRO A 1 97 ? 16.652 6.060 -14.307 1.00 23.40 96 PRO A O 1
ATOM 672 N N . THR A 1 98 ? 16.590 6.155 -12.073 1.00 21.51 97 THR A N 1
ATOM 673 C CA . THR A 1 98 ? 16.514 7.621 -12.018 1.00 20.13 97 THR A CA 1
ATOM 674 C C . THR A 1 98 ? 17.680 8.129 -11.190 1.00 20.27 97 THR A C 1
ATOM 675 O O . THR A 1 98 ? 17.633 9.169 -10.584 1.00 20.42 97 THR A O 1
ATOM 679 N N . SER A 1 99 ? 18.746 7.362 -11.182 1.00 21.64 98 SER A N 1
ATOM 680 C CA . SER A 1 99 ? 19.953 7.768 -10.459 1.00 21.82 98 SER A CA 1
ATOM 681 C C . SER A 1 99 ? 20.396 9.186 -10.842 1.00 22.77 98 SER A C 1
ATOM 682 O O . SER A 1 99 ? 20.513 9.540 -12.008 1.00 22.88 98 SER A O 1
ATOM 685 N N . GLY A 1 100 ? 20.676 9.980 -9.829 1.00 23.27 99 GLY A N 1
ATOM 686 C CA . GLY A 1 100 ? 21.202 11.324 -10.035 1.00 22.96 99 GLY A CA 1
ATOM 687 C C . GLY A 1 100 ? 20.170 12.404 -10.231 1.00 23.79 99 GLY A C 1
ATOM 688 O O . GLY A 1 100 ? 20.511 13.574 -10.278 1.00 24.07 99 GLY A O 1
ATOM 689 N N . ARG A 1 101 ? 18.909 12.004 -10.336 1.00 22.99 100 ARG A N 1
ATOM 690 C CA . ARG A 1 101 ? 17.808 12.960 -10.542 1.00 23.74 100 ARG A CA 1
ATOM 691 C C . ARG A 1 101 ? 17.229 13.578 -9.286 1.00 23.43 100 ARG A C 1
ATOM 692 O O . ARG A 1 101 ? 17.326 13.022 -8.194 1.00 23.48 100 ARG A O 1
ATOM 700 N N . LEU A 1 102 ? 16.643 14.760 -9.484 1.00 22.85 101 LEU A N 1
ATOM 701 C CA . LEU A 1 102 ? 15.890 15.485 -8.448 1.00 22.78 101 LEU A CA 1
ATOM 702 C C . LEU A 1 102 ? 14.385 15.427 -8.649 1.00 23.46 101 LEU A C 1
ATOM 703 O O . LEU A 1 102 ? 13.877 15.311 -9.757 1.00 23.64 101 LEU A O 1
ATOM 708 N N . ALA A 1 103 ? 13.683 15.492 -7.534 1.00 23.88 102 ALA A N 1
ATOM 709 C CA . ALA A 1 103 ? 12.228 15.654 -7.554 1.00 22.38 102 ALA A CA 1
ATOM 710 C C . ALA A 1 103 ? 11.947 16.826 -6.612 1.00 22.81 102 ALA A C 1
ATOM 711 O O . ALA A 1 103 ? 12.485 16.888 -5.509 1.00 22.79 102 ALA A O 1
ATOM 713 N N . GLN A 1 104 ? 11.168 17.789 -7.089 1.00 22.65 103 GLN A N 1
ATOM 714 C CA . GLN A 1 104 ? 10.793 18.947 -6.278 1.00 23.01 103 GLN A CA 1
ATOM 715 C C . GLN A 1 104 ? 9.285 18.966 -6.109 1.00 23.19 103 GLN A C 1
ATOM 716 O O . GLN A 1 104 ? 8.529 18.840 -7.061 1.00 22.38 103 GLN A O 1
ATOM 722 N N . VAL A 1 105 ? 8.863 19.089 -4.863 1.00 22.74 104 VAL A N 1
ATOM 723 C CA A VAL A 1 105 ? 7.446 19.108 -4.552 0.50 23.28 104 VAL A CA 1
ATOM 724 C CA B VAL A 1 105 ? 7.445 19.062 -4.516 0.50 23.29 104 VAL A CA 1
ATOM 725 C C . VAL A 1 105 ? 7.124 20.167 -3.512 1.00 23.05 104 VAL A C 1
ATOM 726 O O . VAL A 1 105 ? 7.941 20.513 -2.660 1.00 23.83 104 VAL A O 1
ATOM 733 N N . THR A 1 106 ? 5.926 20.677 -3.644 1.00 23.49 105 THR A N 1
ATOM 734 C CA . THR A 1 106 ? 5.344 21.683 -2.749 1.00 23.95 105 THR A CA 1
ATOM 735 C C . THR A 1 106 ? 4.254 20.982 -1.969 1.00 23.67 105 THR A C 1
ATOM 736 O O . THR A 1 106 ? 3.390 20.302 -2.560 1.00 22.38 105 THR A O 1
ATOM 740 N N . LEU A 1 107 ? 4.305 21.128 -0.648 1.00 22.26 106 LEU A N 1
ATOM 741 C CA . LEU A 1 107 ? 3.310 20.524 0.241 1.00 22.83 106 LEU A CA 1
ATOM 742 C C . LEU A 1 107 ? 2.699 21.553 1.167 1.00 23.24 106 LEU A C 1
ATOM 743 O O . LEU A 1 107 ? 3.403 22.334 1.824 1.00 21.61 106 LEU A O 1
ATOM 748 N N . GLY A 1 108 ? 1.373 21.521 1.212 1.00 23.51 107 GLY A N 1
ATOM 749 C CA . GLY A 1 108 ? 0.588 22.439 2.048 1.00 24.35 107 GLY A CA 1
ATOM 750 C C . GLY A 1 108 ? -0.723 22.903 1.451 1.00 25.04 107 GLY A C 1
ATOM 751 O O . GLY A 1 108 ? -0.953 22.868 0.248 1.00 26.16 107 GLY A O 1
ATOM 752 N N . ARG A 1 109 ? -1.582 23.317 2.364 1.00 25.55 108 ARG A N 1
ATOM 753 C CA . ARG A 1 109 ? -2.909 23.840 2.066 1.00 26.21 108 ARG A CA 1
ATOM 754 C C . ARG A 1 109 ? -2.829 25.225 1.452 1.00 27.84 108 ARG A C 1
ATOM 755 O O . ARG A 1 109 ? -1.915 25.976 1.746 1.00 28.13 108 ARG A O 1
ATOM 763 N N . PRO A 1 110 ? -3.832 25.579 0.637 1.00 29.49 109 PRO A N 1
ATOM 764 C CA . PRO A 1 110 ? -4.934 24.645 0.477 1.00 29.68 109 PRO A CA 1
ATOM 765 C C . PRO A 1 110 ? -4.911 23.819 -0.783 1.00 29.13 109 PRO A C 1
ATOM 766 O O . PRO A 1 110 ? -5.702 22.888 -0.919 1.00 30.15 109 PRO A O 1
ATOM 770 N N . ASP A 1 111 ? -4.003 24.141 -1.687 1.00 27.64 110 ASP A N 1
ATOM 771 C CA . ASP A 1 111 ? -4.009 23.495 -2.987 1.00 26.71 110 ASP A CA 1
ATOM 772 C C . ASP A 1 111 ? -2.988 22.406 -3.167 1.00 24.43 110 ASP A C 1
ATOM 773 O O . ASP A 1 111 ? -2.958 21.751 -4.203 1.00 24.64 110 ASP A O 1
ATOM 778 N N . ASN A 1 112 ? -2.170 22.202 -2.153 1.00 21.59 111 ASN A N 1
ATOM 779 C CA . ASN A 1 112 ? -1.118 21.203 -2.236 1.00 21.07 111 ASN A CA 1
ATOM 780 C C . ASN A 1 112 ? -1.097 20.234 -1.080 1.00 20.47 111 ASN A C 1
ATOM 781 O O . ASN A 1 112 ? -0.027 19.785 -0.644 1.00 20.74 111 ASN A O 1
ATOM 786 N N . TYR A 1 113 ? -2.277 19.965 -0.547 1.00 20.62 112 TYR A N 1
ATOM 787 C CA . TYR A 1 113 ? -2.404 19.043 0.601 1.00 22.13 112 TYR A CA 1
ATOM 788 C C . TYR A 1 113 ? -2.414 17.585 0.109 1.00 22.23 112 TYR A C 1
ATOM 789 O O . TYR A 1 113 ? -3.439 17.009 -0.238 1.00 22.19 112 TYR A O 1
ATOM 798 N N . ARG A 1 114 ? -1.212 17.039 0.034 1.00 22.86 113 ARG A N 1
ATOM 799 C CA . ARG A 1 114 ? -0.970 15.678 -0.443 1.00 22.59 113 ARG A CA 1
ATOM 800 C C . ARG A 1 114 ? -0.028 14.919 0.448 1.00 23.14 113 ARG A C 1
ATOM 801 O O . ARG A 1 114 ? 0.623 15.479 1.349 1.00 22.55 113 ARG A O 1
ATOM 809 N N . LEU A 1 115 ? 0.035 13.628 0.163 1.00 22.25 114 LEU A N 1
ATOM 810 C CA . LEU A 1 115 ? 0.904 12.710 0.892 1.00 21.75 114 LEU A CA 1
ATOM 811 C C . LEU A 1 115 ? 2.080 12.371 -0.033 1.00 21.43 114 LEU A C 1
ATOM 812 O O . LEU A 1 115 ? 1.895 11.947 -1.166 1.00 20.70 114 LEU A O 1
ATOM 817 N N . LEU A 1 116 ? 3.274 12.619 0.474 1.00 21.23 115 LEU A N 1
ATOM 818 C CA . LEU A 1 116 ? 4.531 12.372 -0.249 1.00 20.60 115 LEU A CA 1
ATOM 819 C C . LEU A 1 116 ? 5.240 11.159 0.339 1.00 21.10 115 LEU A C 1
ATOM 820 O O . LEU A 1 116 ? 5.577 11.123 1.507 1.00 21.07 115 LEU A O 1
ATOM 825 N N . ARG A 1 117 ? 5.430 10.159 -0.509 1.00 22.04 116 ARG A N 1
ATOM 826 C CA . ARG A 1 117 ? 6.148 8.945 -0.147 1.00 22.60 116 ARG A CA 1
ATOM 827 C C . ARG A 1 117 ? 7.602 9.104 -0.553 1.00 21.59 116 ARG A C 1
ATOM 828 O O . ARG A 1 117 ? 7.898 9.407 -1.708 1.00 19.24 116 ARG A O 1
ATOM 836 N N . ILE A 1 118 ? 8.508 8.940 0.411 1.00 22.16 117 ILE A N 1
ATOM 837 C CA . ILE A 1 118 ? 9.948 9.045 0.124 1.00 21.18 117 ILE A CA 1
ATOM 838 C C . ILE A 1 118 ? 10.555 7.668 0.365 1.00 22.20 117 ILE A C 1
ATOM 839 O O . ILE A 1 118 ? 10.597 7.194 1.503 1.00 21.06 117 ILE A O 1
ATOM 844 N N . PRO A 1 119 ? 11.041 7.006 -0.696 1.00 22.57 118 PRO A N 1
ATOM 845 C CA . PRO A 1 119 ? 11.516 5.655 -0.399 1.00 22.53 118 PRO A CA 1
ATOM 846 C C . PRO A 1 119 ? 12.896 5.620 0.254 1.00 21.67 118 PRO A C 1
ATOM 847 O O . PRO A 1 119 ? 13.567 6.646 0.340 1.00 21.99 118 PRO A O 1
ATOM 851 N N . PRO A 1 120 ? 13.297 4.462 0.783 1.00 22.71 119 PRO A N 1
ATOM 852 C CA . PRO A 1 120 ? 14.635 4.472 1.358 1.00 23.47 119 PRO A CA 1
ATOM 853 C C . PRO A 1 120 ? 15.754 4.756 0.376 1.00 23.65 119 PRO A C 1
ATOM 854 O O . PRO A 1 120 ? 15.633 4.569 -0.844 1.00 22.89 119 PRO A O 1
ATOM 858 N N . GLN A 1 121 ? 16.805 5.276 0.980 1.00 23.12 120 GLN A N 1
ATOM 859 C CA A GLN A 1 121 ? 18.065 5.575 0.342 0.50 23.91 120 GLN A CA 1
ATOM 860 C CA B GLN A 1 121 ? 18.054 5.540 0.290 0.50 24.10 120 GLN A CA 1
ATOM 861 C C . GLN A 1 121 ? 17.982 6.719 -0.658 1.00 24.94 120 GLN A C 1
ATOM 862 O O . GLN A 1 121 ? 18.847 6.897 -1.518 1.00 25.02 120 GLN A O 1
ATOM 873 N N . VAL A 1 122 ? 16.931 7.495 -0.500 1.00 23.44 121 VAL A N 1
ATOM 874 C CA . VAL A 1 122 ? 16.746 8.710 -1.276 1.00 22.98 121 VAL A CA 1
ATOM 875 C C . VAL A 1 122 ? 16.954 9.871 -0.312 1.00 23.40 121 VAL A C 1
ATOM 876 O O . VAL A 1 122 ? 16.339 9.918 0.757 1.00 23.54 121 VAL A O 1
ATOM 880 N N . TRP A 1 123 ? 17.851 10.777 -0.678 1.00 23.10 122 TRP A N 1
ATOM 881 C CA . TRP A 1 123 ? 18.110 11.976 0.124 1.00 23.24 122 TRP A CA 1
ATOM 882 C C . TRP A 1 123 ? 16.940 12.931 0.050 1.00 23.34 122 TRP A C 1
ATOM 883 O O . TRP A 1 123 ? 16.328 13.124 -1.006 1.00 22.56 122 TRP A O 1
ATOM 894 N N . TYR A 1 124 ? 16.643 13.531 1.190 1.00 22.41 123 TYR A N 1
ATOM 895 C CA . TYR A 1 124 ? 15.586 14.539 1.269 1.00 22.20 123 TYR A CA 1
ATOM 896 C C . TYR A 1 124 ? 15.929 15.741 2.143 1.00 21.35 123 TYR A C 1
ATOM 897 O O . TYR A 1 124 ? 16.718 15.693 3.059 1.00 22.31 123 TYR A O 1
ATOM 906 N N . GLY A 1 125 ? 15.348 16.847 1.735 1.00 22.51 124 GLY A N 1
ATOM 907 C CA . GLY A 1 125 ? 15.475 18.122 2.427 1.00 22.72 124 GLY A CA 1
ATOM 908 C C . GLY A 1 125 ? 14.197 18.910 2.226 1.00 22.38 124 GLY A C 1
ATOM 909 O O . GLY A 1 125 ? 13.460 18.682 1.269 1.00 21.84 124 GLY A O 1
ATOM 910 N N . PHE A 1 126 ? 13.924 19.823 3.142 1.00 20.61 125 PHE A N 1
ATOM 911 C CA . PHE A 1 126 ? 12.728 20.656 3.013 1.00 20.75 125 PHE A CA 1
ATOM 912 C C . PHE A 1 126 ? 12.865 21.964 3.762 1.00 20.73 125 PHE A C 1
ATOM 913 O O . PHE A 1 126 ? 13.671 22.094 4.688 1.00 19.30 125 PHE A O 1
ATOM 921 N N . ALA A 1 127 ? 12.085 22.931 3.305 1.00 19.43 126 ALA A N 1
ATOM 922 C CA . ALA A 1 127 ? 12.058 24.271 3.878 1.00 18.45 126 ALA A CA 1
ATOM 923 C C . ALA A 1 127 ? 10.670 24.885 3.859 1.00 18.65 126 ALA A C 1
ATOM 924 O O . ALA A 1 127 ? 9.890 24.664 2.952 1.00 19.25 126 ALA A O 1
ATOM 926 N N . ALA A 1 128 ? 10.410 25.685 4.886 1.00 19.04 127 ALA A N 1
ATOM 927 C CA . ALA A 1 128 ? 9.149 26.403 5.021 1.00 19.60 127 ALA A CA 1
ATOM 928 C C . ALA A 1 128 ? 9.184 27.684 4.208 1.00 20.35 127 ALA A C 1
ATOM 929 O O . ALA A 1 128 ? 10.115 28.474 4.295 1.00 21.92 127 ALA A O 1
ATOM 931 N N . THR A 1 129 ? 8.137 27.873 3.423 1.00 21.21 128 THR A N 1
ATOM 932 C CA . THR A 1 129 ? 7.974 29.075 2.605 1.00 22.67 128 THR A CA 1
ATOM 933 C C . THR A 1 129 ? 7.042 30.059 3.280 1.00 22.69 128 THR A C 1
ATOM 934 O O . THR A 1 129 ? 6.291 29.739 4.208 1.00 24.21 128 THR A O 1
ATOM 938 N N . GLY A 1 130 ? 7.114 31.291 2.838 1.00 23.58 129 GLY A N 1
ATOM 939 C CA . GLY A 1 130 ? 6.213 32.298 3.373 1.00 24.70 129 GLY A CA 1
ATOM 940 C C . GLY A 1 130 ? 6.705 32.918 4.654 1.00 25.03 129 GLY A C 1
ATOM 941 O O . GLY A 1 130 ? 7.896 32.961 4.928 1.00 24.80 129 GLY A O 1
ATOM 942 N N . ASP A 1 131 ? 5.758 33.354 5.466 1.00 26.87 130 ASP A N 1
ATOM 943 C CA . ASP A 1 131 ? 6.093 34.084 6.680 1.00 28.30 130 ASP A CA 1
ATOM 944 C C . ASP A 1 131 ? 5.474 33.539 7.951 1.00 28.26 130 ASP A C 1
ATOM 945 O O . ASP A 1 131 ? 5.398 34.234 8.959 1.00 29.11 130 ASP A O 1
ATOM 950 N N . THR A 1 132 ? 5.032 32.293 7.881 1.00 27.40 131 THR A N 1
ATOM 951 C CA . THR A 1 132 ? 4.513 31.584 9.054 1.00 27.11 131 THR A CA 1
ATOM 952 C C . THR A 1 132 ? 5.051 30.149 9.069 1.00 25.96 131 THR A C 1
ATOM 953 O O . THR A 1 132 ? 5.428 29.617 8.034 1.00 25.00 131 THR A O 1
ATOM 957 N N . PRO A 1 133 ? 5.114 29.534 10.251 1.00 24.76 132 PRO A N 1
ATOM 958 C CA . PRO A 1 133 ? 5.702 28.205 10.334 1.00 23.84 132 PRO A CA 1
ATOM 959 C C . PRO A 1 133 ? 4.894 27.100 9.700 1.00 23.92 132 PRO A C 1
ATOM 960 O O . PRO A 1 133 ? 3.675 27.195 9.516 1.00 23.36 132 PRO A O 1
ATOM 964 N N . ALA A 1 134 ? 5.622 26.058 9.350 1.00 21.95 133 ALA A N 1
ATOM 965 C CA . ALA A 1 134 ? 5.038 24.860 8.813 1.00 21.30 133 ALA A CA 1
ATOM 966 C C . ALA A 1 134 ? 5.133 23.763 9.860 1.00 21.60 133 ALA A C 1
ATOM 967 O O . ALA A 1 134 ? 5.980 23.791 10.766 1.00 21.74 133 ALA A O 1
ATOM 969 N N . LEU A 1 135 ? 4.195 22.843 9.755 1.00 22.23 134 LEU A N 1
ATOM 970 C CA . LEU A 1 135 ? 4.185 21.634 10.589 1.00 23.68 134 LEU A CA 1
ATOM 971 C C . LEU A 1 135 ? 4.108 20.454 9.651 1.00 24.21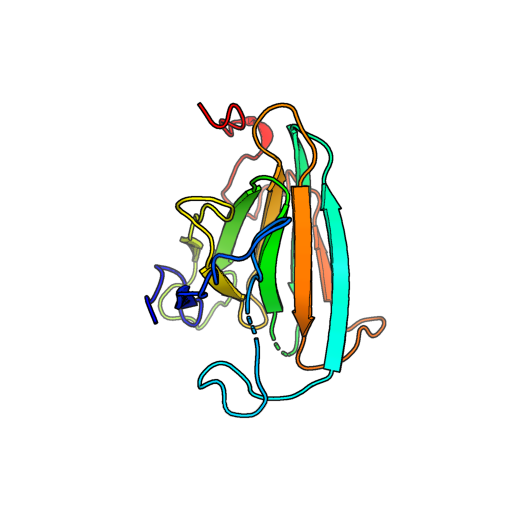 134 LEU A C 1
ATOM 972 O O . LEU A 1 135 ? 3.119 20.250 8.958 1.00 24.69 134 LEU A O 1
ATOM 977 N N . VAL A 1 136 ? 5.194 19.709 9.620 1.00 24.52 135 VAL A N 1
ATOM 978 C CA . VAL A 1 136 ? 5.307 18.534 8.787 1.00 24.02 135 VAL A CA 1
ATOM 979 C C . VAL A 1 136 ? 4.998 17.330 9.661 1.00 24.35 135 VAL A C 1
ATOM 980 O O . VAL A 1 136 ? 5.531 17.201 10.756 1.00 26.19 135 VAL A O 1
ATOM 984 N N . ALA A 1 137 ? 4.109 16.474 9.177 1.00 23.15 136 ALA A N 1
ATOM 985 C CA . ALA A 1 137 ? 3.795 15.232 9.858 1.00 22.12 136 ALA A CA 1
ATOM 986 C C . ALA A 1 137 ? 4.420 14.107 9.067 1.00 22.61 136 ALA A C 1
ATOM 987 O O . ALA A 1 137 ? 4.431 14.108 7.840 1.00 20.09 136 ALA A O 1
ATOM 989 N N . ASN A 1 138 ? 4.962 13.143 9.789 1.00 23.80 137 ASN A N 1
ATOM 990 C CA . ASN A 1 138 ? 5.585 11.991 9.151 1.00 25.29 137 ASN A CA 1
ATOM 991 C C . ASN A 1 138 ? 5.145 10.701 9.814 1.00 25.16 137 ASN A C 1
ATOM 992 O O . ASN A 1 138 ? 5.260 10.548 11.015 1.00 27.41 137 ASN A O 1
ATOM 997 N N . CYS A 1 139 ? 4.588 9.806 9.021 1.00 23.84 138 CYS A N 1
ATOM 998 C CA . CYS A 1 139 ? 4.197 8.503 9.505 1.00 24.80 138 CYS A CA 1
ATOM 999 C C . CYS A 1 139 ? 5.146 7.514 8.833 1.00 25.80 138 CYS A C 1
ATOM 1000 O O . CYS A 1 139 ? 5.037 7.233 7.633 1.00 25.85 138 CYS A O 1
ATOM 1003 N N . THR A 1 140 ? 6.077 7.005 9.629 1.00 25.06 139 THR A N 1
ATOM 1004 C CA . THR A 1 140 ? 7.104 6.114 9.126 1.00 25.82 139 THR A CA 1
ATOM 1005 C C . THR A 1 140 ? 6.748 4.668 9.424 1.00 26.31 139 THR A C 1
ATOM 1006 O O . THR A 1 140 ? 5.960 4.353 10.332 1.00 25.95 139 THR A O 1
ATOM 1010 N N . ASP A 1 141 ? 7.360 3.804 8.638 1.00 26.28 140 ASP A N 1
ATOM 1011 C CA . ASP A 1 141 ? 7.050 2.369 8.663 1.00 26.64 140 ASP A CA 1
ATOM 1012 C C . ASP A 1 141 ? 7.870 1.638 9.689 1.00 27.36 140 ASP A C 1
ATOM 1013 O O . ASP A 1 141 ? 7.544 0.526 10.083 1.00 27.13 140 ASP A O 1
ATOM 1018 N N . ILE A 1 142 ? 8.947 2.273 10.104 1.00 27.95 141 ILE A N 1
ATOM 1019 C CA . ILE A 1 142 ? 9.744 1.756 11.215 1.00 29.57 141 ILE A CA 1
ATOM 1020 C C . ILE A 1 142 ? 10.100 2.897 12.151 1.00 30.05 141 ILE A C 1
ATOM 1021 O O . ILE A 1 142 ? 10.251 4.036 11.725 1.00 30.18 141 ILE A O 1
ATOM 1026 N N . PRO A 1 143 ? 10.228 2.596 13.437 1.00 31.53 142 PRO A N 1
ATOM 1027 C CA . PRO A 1 143 ? 10.554 3.681 14.335 1.00 31.61 142 PRO A CA 1
ATOM 1028 C C . PRO A 1 143 ? 11.996 4.129 14.179 1.00 33.12 142 PRO A C 1
ATOM 1029 O O . PRO A 1 143 ? 12.827 3.443 13.590 1.00 31.15 142 PRO A O 1
ATOM 1033 N N . HIS A 1 144 ? 12.251 5.321 14.678 1.00 34.67 143 HIS A N 1
ATOM 1034 C CA . HIS A 1 144 ? 13.597 5.866 14.627 1.00 36.63 143 HIS A CA 1
ATOM 1035 C C . HIS A 1 144 ? 14.578 5.037 15.418 1.00 36.65 143 HIS A C 1
ATOM 1036 O O . HIS A 1 144 ? 14.329 4.674 16.548 1.00 37.26 143 HIS A O 1
ATOM 1043 N N . ARG A 1 145 ? 15.720 4.762 14.808 1.00 37.38 144 ARG A N 1
ATOM 1044 C CA . ARG A 1 145 ? 16.788 4.028 15.482 1.00 37.73 144 ARG A CA 1
ATOM 1045 C C . ARG A 1 145 ? 18.174 4.495 15.081 1.00 37.28 144 ARG A C 1
ATOM 1046 O O . ARG A 1 145 ? 18.466 4.722 13.901 1.00 35.22 144 ARG A O 1
ATOM 1054 N N . GLN A 1 146 ? 19.026 4.639 16.094 1.00 36.84 145 GLN A N 1
ATOM 1055 C CA . GLN A 1 146 ? 20.415 5.059 15.872 1.00 35.94 145 GLN A CA 1
ATOM 1056 C C . GLN A 1 146 ? 21.094 4.217 14.822 1.00 34.77 145 GLN A C 1
ATOM 1057 O O . GLN A 1 146 ? 21.011 2.986 14.813 1.00 37.01 145 GLN A O 1
ATOM 1059 N N . GLY A 1 147 ? 21.775 4.914 13.936 1.00 31.72 146 GLY A N 1
ATOM 1060 C CA . GLY A 1 147 ? 22.562 4.287 12.893 1.00 30.44 146 GLY A CA 1
ATOM 1061 C C . GLY A 1 147 ? 21.837 3.924 11.617 1.00 28.28 146 GLY A C 1
ATOM 1062 O O . GLY A 1 147 ? 22.464 3.542 10.640 1.00 27.39 146 GLY A O 1
ATOM 1063 N N . GLU A 1 148 ? 20.521 4.031 11.623 1.00 26.55 147 GLU A N 1
ATOM 1064 C CA . GLU A 1 148 ? 19.750 3.636 10.431 1.00 26.83 147 GLU A CA 1
ATOM 1065 C C . GLU A 1 148 ? 19.609 4.802 9.440 1.00 26.74 147 GLU A C 1
ATOM 1066 O O . GLU A 1 148 ? 19.237 4.630 8.277 1.00 26.81 147 GLU A O 1
ATOM 1072 N N . SER A 1 149 ? 19.920 5.993 9.917 1.00 26.34 148 SER A N 1
ATOM 1073 C CA . SER A 1 149 ? 19.829 7.182 9.070 1.00 26.44 148 SER A CA 1
ATOM 1074 C C . SER A 1 149 ? 21.153 7.878 8.965 1.00 27.11 148 SER A C 1
ATOM 1075 O O . SER A 1 149 ? 22.058 7.682 9.762 1.00 25.34 148 SER A O 1
ATOM 1078 N N . GLU A 1 150 ? 21.209 8.725 7.956 1.00 26.72 149 GLU A N 1
ATOM 1079 C CA . GLU A 1 150 ? 22.412 9.466 7.615 1.00 27.46 149 GLU A CA 1
ATOM 1080 C C . GLU A 1 150 ? 22.065 10.913 7.314 1.00 26.35 149 GLU A C 1
ATOM 1081 O O . GLU A 1 150 ? 20.991 11.208 6.813 1.00 24.08 149 GLU A O 1
ATOM 1087 N N . ARG A 1 151 ? 22.983 11.802 7.633 1.00 26.37 150 ARG A N 1
ATOM 1088 C CA . ARG A 1 151 ? 22.814 13.214 7.319 1.00 26.58 150 ARG A CA 1
ATOM 1089 C C . ARG A 1 151 ? 23.999 13.761 6.565 1.00 26.03 150 ARG A C 1
ATOM 1090 O O . ARG A 1 151 ? 25.098 13.193 6.552 1.00 25.80 150 ARG A O 1
ATOM 1094 N N . ALA A 1 152 ? 23.715 14.904 5.966 1.00 24.44 151 ALA A N 1
ATOM 1095 C CA . ALA A 1 152 ? 24.682 15.720 5.215 1.00 24.55 151 ALA A CA 1
ATOM 1096 C C . ALA A 1 152 ? 24.384 17.205 5.427 1.00 23.32 151 ALA A C 1
ATOM 1097 O O . ALA A 1 152 ? 23.228 17.585 5.586 1.00 23.88 151 ALA A O 1
ATOM 1099 N N . PRO A 1 153 ? 25.421 18.045 5.453 1.00 22.86 152 PRO A N 1
ATOM 1100 C CA . PRO A 1 153 ? 25.173 19.498 5.571 1.00 22.95 152 PRO A CA 1
ATOM 1101 C C . PRO A 1 153 ? 24.221 19.956 4.471 1.00 22.49 152 PRO A C 1
ATOM 1102 O O . PRO A 1 153 ? 24.198 19.379 3.392 1.00 22.83 152 PRO A O 1
ATOM 1106 N N . GLN A 1 154 ? 23.442 20.983 4.761 1.00 22.44 153 GLN A N 1
ATOM 1107 C CA . GLN A 1 154 ? 22.420 21.439 3.821 1.00 23.73 153 GLN A CA 1
ATOM 1108 C C . GLN A 1 154 ? 23.001 21.962 2.518 1.00 21.73 153 GLN A C 1
ATOM 1109 O O . GLN A 1 154 ? 22.267 22.138 1.560 1.00 22.01 153 GLN A O 1
ATOM 1115 N N . ASP A 1 155 ? 24.303 22.207 2.515 1.00 21.61 154 ASP A N 1
ATOM 1116 C CA . ASP A 1 155 ? 25.022 22.698 1.308 1.00 22.12 154 ASP A CA 1
ATOM 1117 C C . ASP A 1 155 ? 25.979 21.665 0.734 1.00 22.12 154 ASP A C 1
ATOM 1118 O O . ASP A 1 155 ? 26.867 21.979 -0.074 1.00 23.04 154 ASP A O 1
ATOM 1123 N N . ALA A 1 156 ? 25.778 20.423 1.137 1.00 21.37 155 ALA A N 1
ATOM 1124 C CA . ALA A 1 156 ? 26.628 19.322 0.653 1.00 21.76 155 ALA A CA 1
ATOM 1125 C C . ALA A 1 156 ? 26.801 19.405 -0.863 1.00 22.09 155 ALA A C 1
ATOM 1126 O O . ALA A 1 156 ? 25.831 19.341 -1.617 1.00 23.03 155 ALA A O 1
ATOM 1128 N N . PRO A 1 157 ? 28.045 19.543 -1.333 1.00 23.85 156 PRO A N 1
ATOM 1129 C CA . PRO A 1 157 ? 28.169 19.741 -2.769 1.00 23.94 156 PRO A CA 1
ATOM 1130 C C . PRO A 1 157 ? 27.867 18.537 -3.639 1.00 24.26 156 PRO A C 1
ATOM 1131 O O . PRO A 1 157 ? 27.755 18.682 -4.843 1.00 25.21 156 PRO A O 1
ATOM 1135 N N . PHE A 1 158 ? 27.695 17.381 -3.019 1.00 23.24 157 PHE A N 1
ATOM 1136 C CA . PHE A 1 158 ? 27.425 16.128 -3.771 1.00 23.97 157 PHE A CA 1
ATOM 1137 C C . PHE A 1 158 ? 25.919 15.928 -3.993 1.00 23.74 157 PHE A C 1
ATOM 1138 O O . PHE A 1 158 ? 25.498 15.062 -4.748 1.00 24.84 157 PHE A O 1
ATOM 1146 N N . ILE A 1 159 ? 25.116 16.767 -3.347 1.00 22.71 158 ILE A N 1
ATOM 1147 C CA . ILE A 1 159 ? 23.657 16.723 -3.523 1.00 21.90 158 ILE A CA 1
ATOM 1148 C C . ILE A 1 159 ? 23.321 17.966 -4.369 1.00 21.78 158 ILE A C 1
ATOM 1149 O O . ILE A 1 159 ? 23.381 19.099 -3.870 1.00 21.59 158 ILE A O 1
ATOM 1154 N N . PRO A 1 160 ? 22.969 17.754 -5.656 1.00 21.96 159 PRO A N 1
ATOM 1155 C CA . PRO A 1 160 ? 22.890 18.840 -6.648 1.00 22.41 159 PRO A CA 1
ATOM 1156 C C . PRO A 1 160 ? 21.724 19.798 -6.583 1.00 22.96 159 PRO A C 1
ATOM 1157 O O . PRO A 1 160 ? 21.071 20.062 -7.591 1.00 22.92 159 PRO A O 1
ATOM 1161 N N . PHE A 1 161 ? 21.488 20.316 -5.387 1.00 21.83 160 PHE A N 1
ATOM 1162 C CA . PHE A 1 161 ? 20.479 21.349 -5.209 1.00 21.43 160 PHE A CA 1
ATOM 1163 C C . PHE A 1 161 ? 20.917 22.387 -4.189 1.00 21.28 160 PHE A C 1
ATOM 1164 O O . PHE A 1 161 ? 21.285 22.056 -3.067 1.00 20.37 160 PHE A O 1
ATOM 1172 N N . SER A 1 162 ? 20.797 23.645 -4.588 1.00 21.03 161 SER A N 1
ATOM 1173 C CA . SER A 1 162 ? 21.196 24.775 -3.746 1.00 22.04 161 SER A CA 1
ATOM 1174 C C . SER A 1 162 ? 20.050 25.402 -2.973 1.00 21.97 161 SER A C 1
ATOM 1175 O O . SER A 1 162 ? 19.259 26.162 -3.503 1.00 22.05 161 SER A O 1
ATOM 1178 N N . TRP A 1 163 ? 19.993 25.097 -1.695 1.00 22.18 162 TRP A N 1
ATOM 1179 C CA . TRP A 1 163 ? 18.967 25.673 -0.839 1.00 22.97 162 TRP A CA 1
ATOM 1180 C C . TRP A 1 163 ? 19.162 27.156 -0.731 1.00 24.48 162 TRP A C 1
ATOM 1181 O O . TRP A 1 163 ? 18.213 27.908 -0.566 1.00 24.31 162 TRP A O 1
ATOM 1192 N N . ALA A 1 164 ? 20.406 27.575 -0.872 1.00 25.79 163 ALA A N 1
ATOM 1193 C CA . ALA A 1 164 ? 20.722 29.004 -0.720 1.00 26.81 163 ALA A CA 1
ATOM 1194 C C . ALA A 1 164 ? 20.105 29.792 -1.857 1.00 26.71 163 ALA A C 1
ATOM 1195 O O . ALA A 1 164 ? 19.813 30.977 -1.746 1.00 26.80 163 ALA A O 1
ATOM 1197 N N . GLY A 1 165 ? 19.885 29.097 -2.954 1.00 27.57 164 GLY A N 1
ATOM 1198 C CA . GLY A 1 165 ? 19.361 29.713 -4.154 1.00 26.62 164 GLY A CA 1
ATOM 1199 C C . GLY A 1 165 ? 17.865 29.564 -4.290 1.00 26.72 164 GLY A C 1
ATOM 1200 O O . GLY A 1 165 ? 17.258 30.140 -5.179 1.00 27.90 164 GLY A O 1
ATOM 1201 N N . ALA A 1 166 ? 17.262 28.808 -3.393 1.00 26.54 165 ALA A N 1
ATOM 1202 C CA . ALA A 1 166 ? 15.801 28.545 -3.473 1.00 27.00 165 ALA A CA 1
ATOM 1203 C C . ALA A 1 166 ? 14.919 29.750 -3.200 1.00 28.17 165 ALA A C 1
ATOM 1204 O O . ALA A 1 166 ? 15.219 30.606 -2.378 1.00 28.96 165 ALA A O 1
ATOM 1206 N N . ASP A 1 167 ? 13.795 29.770 -3.900 1.00 28.90 166 ASP A N 1
ATOM 1207 C CA . ASP A 1 167 ? 12.773 30.798 -3.704 1.00 29.30 166 ASP A CA 1
ATOM 1208 C C . ASP A 1 167 ? 11.797 30.264 -2.680 1.00 28.22 166 ASP A C 1
ATOM 1209 O O . ASP A 1 167 ? 11.000 29.360 -2.969 1.00 27.81 166 ASP A O 1
ATOM 1214 N N . LEU A 1 168 ? 11.898 30.801 -1.470 1.00 27.13 167 LEU A N 1
ATOM 1215 C CA . LEU A 1 168 ? 11.052 30.362 -0.379 1.00 26.96 167 LEU A CA 1
ATOM 1216 C C . LEU A 1 168 ? 10.011 31.415 -0.046 1.00 27.43 167 LEU A C 1
ATOM 1217 O O . LEU A 1 168 ? 9.477 31.458 1.054 1.00 27.25 167 LEU A O 1
ATOM 1222 N N . SER A 1 169 ? 9.725 32.263 -1.020 1.00 28.57 168 SER A N 1
ATOM 1223 C CA . SER A 1 169 ? 8.770 33.365 -0.808 1.00 28.80 168 SER A CA 1
ATOM 1224 C C . SER A 1 169 ? 7.352 32.845 -0.688 1.00 30.14 168 SER A C 1
ATOM 1225 O O . SER A 1 169 ? 6.502 33.426 -0.037 1.00 29.97 168 SER A O 1
ATOM 1228 N N . GLY A 1 170 ? 7.127 31.714 -1.316 1.00 32.43 169 GLY A N 1
ATOM 1229 C CA . GLY A 1 170 ? 5.806 31.119 -1.357 1.00 35.49 169 GLY A CA 1
ATOM 1230 C C . GLY A 1 170 ? 4.869 31.910 -2.252 1.00 38.60 169 GLY A C 1
ATOM 1231 O O . GLY A 1 170 ? 3.742 31.500 -2.512 1.00 40.90 169 GLY A O 1
ATOM 1232 N N . THR A 1 171 ? 5.347 33.051 -2.726 1.00 40.21 170 THR A N 1
ATOM 1233 C CA . THR A 1 171 ? 4.530 33.921 -3.604 1.00 41.35 170 THR A CA 1
ATOM 1234 C C . THR A 1 171 ? 4.206 33.251 -4.937 1.00 42.62 170 THR A C 1
ATOM 1235 O O . THR A 1 171 ? 5.101 32.778 -5.647 1.00 44.12 170 THR A O 1
#

Organism: Oleidesulfovibrio alaskensis (strain ATCC BAA-1058 / DSM 17464 / G20) (NCBI:txid207559)

Secondary structure (DSSP, 8-state):
-EE-SSTT-EEEE--EE--TTS-EE---TT-TT-----EEEEEEE-BT-EEEEEEE---EEEEEEESEEEEEEE---TT-TTTT-EEEEEEETTTB-EEEEE-TT-EEEEEE-TTS-EEEEEEESS---TTSEEE--TT-TTS---GGG------

Solvent-accessible surface area: 8595 Å² total

Radius of gyration: 15.19 Å; Cα contacts (8 Å, |Δi|>4): 381; chains: 1; bounding box: 46×35×29 Å

Nearest PDB structures (foldseek):
  3ejk-assembly1_A-2  TM=1.006E+00  e=3.126E-30  Oleidesulfovibrio alaskensis G20
  8dco-assembly1_A  TM=7.646E-01  e=2.491E-06  Campylobacter jejuni
  7an4-assembly2_C-2  TM=7.814E-01  e=3.646E-06  Campylobacter jejuni
  7anj-assembly1_A  TM=7.728E-01  e=8.711E-06  Campylobacter jejuni
  7ang-assembly1_D  TM=7.880E-01  e=3.047E-05  Campylobacter jejuni

B-factor: mean 27.24, std 7.57, range [14.83, 69.02]

Sequence (155 aa):
AILLPVEEGAQLSELRQIPAEGGPVLHLRLLDSPQFSQQFGEIYFSEVLPRRVKAWKRHSLTQLFAVPVGCIHVVLYDGREKSPTSGRLAQVVTLGRPDNYRLLRIPPQQVWYGFAATGDTPALVANCTDIPHRQGESERAPQDAPFIPFSWAGADLSGT

Foldseek 3Di:
DDDWLFPPKDKFDWDWADDPPGTDTGDDPPPPPDDAFADKDKDKAAALRKDDKKFFAAKKKKWWEFAKKKKKKAACDPPGPSHGDMTIAMHYPDPHGIIIMGGHPII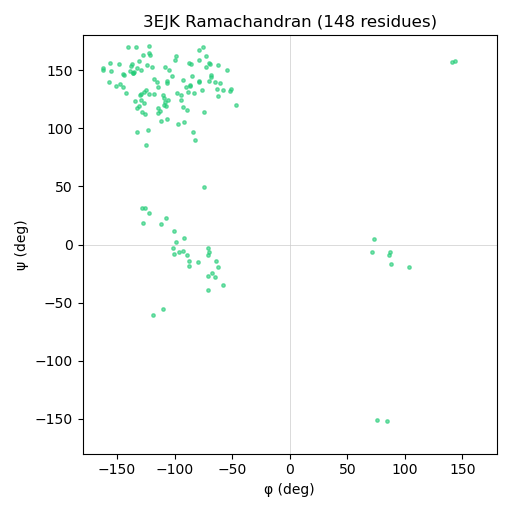MMMHGAAHGMIMMMIGDRHYDDPPRMDGDPRPPVVRPDDSVPDDRNVD

CATH classification: 2.60.120.10

InterPro domains:
  IPR000888 dTDP-4-dehydrorhamnose 3,5-epimerase-like [PF00908] (74-162)
  IPR011051 RmlC-like cupin domain superfamily [SSF51182] (17-163)
  IPR014710 RmlC-like jelly roll fold [G3DSA:2.60.120.10] (1-173)